Protein AF-A0A7C0XVE3-F1 (afdb_monomer_lite)

Radius of gyration: 19.45 Å; chains: 1; bounding box: 42×22×54 Å

Structure (mmCIF, N/CA/C/O backbone):
data_AF-A0A7C0XVE3-F1
#
_entry.id   AF-A0A7C0XVE3-F1
#
loop_
_atom_site.group_PDB
_atom_site.id
_atom_site.type_symbol
_atom_site.label_atom_id
_atom_site.label_alt_id
_atom_site.label_comp_id
_atom_site.label_asym_id
_atom_site.label_entity_id
_atom_site.label_seq_id
_atom_site.pdbx_PDB_ins_code
_atom_site.Cartn_x
_atom_site.Cartn_y
_atom_site.Cartn_z
_atom_site.occupancy
_atom_site.B_iso_or_equiv
_atom_site.auth_seq_id
_atom_site.auth_comp_id
_atom_site.auth_asym_id
_atom_site.auth_atom_id
_atom_site.pdbx_PDB_model_num
ATOM 1 N N . MET A 1 1 ? 28.578 0.995 -31.030 1.00 49.91 1 MET A N 1
ATOM 2 C CA . MET A 1 1 ? 27.440 1.601 -31.752 1.00 49.91 1 MET A CA 1
ATOM 3 C C . MET A 1 1 ? 26.382 1.880 -30.699 1.00 49.91 1 MET A C 1
ATOM 5 O O . MET A 1 1 ? 26.044 0.946 -29.987 1.00 49.91 1 MET A O 1
ATOM 9 N N . LEU A 1 2 ? 26.004 3.143 -30.482 1.00 57.59 2 LEU A N 1
ATOM 10 C CA . LEU A 1 2 ? 24.990 3.504 -29.481 1.00 57.59 2 LEU A CA 1
ATOM 11 C C . LEU A 1 2 ? 23.603 3.202 -30.052 1.00 57.59 2 LEU A C 1
ATOM 13 O O . LEU A 1 2 ? 23.364 3.482 -31.227 1.00 57.59 2 LEU A O 1
ATOM 17 N N . ASP A 1 3 ? 22.729 2.618 -29.235 1.00 69.38 3 ASP A N 1
ATOM 18 C CA . ASP A 1 3 ? 21.345 2.351 -29.614 1.00 69.38 3 ASP A CA 1
ATOM 19 C C . ASP A 1 3 ? 20.624 3.694 -29.863 1.00 69.38 3 ASP A C 1
ATOM 21 O O . ASP A 1 3 ? 20.624 4.551 -28.969 1.00 69.38 3 ASP A O 1
ATOM 25 N N . PRO A 1 4 ? 20.053 3.930 -31.061 1.00 59.62 4 PRO A N 1
ATOM 26 C CA . PRO A 1 4 ? 19.440 5.209 -31.423 1.00 59.62 4 PRO A CA 1
ATOM 27 C C . PRO A 1 4 ? 18.256 5.609 -30.528 1.00 59.62 4 PRO A C 1
ATOM 29 O O . PRO A 1 4 ? 17.848 6.770 -30.552 1.00 59.62 4 PRO A O 1
ATOM 32 N N . PHE A 1 5 ? 17.733 4.694 -29.708 1.00 61.09 5 PHE A N 1
ATOM 33 C CA . PHE A 1 5 ? 16.606 4.952 -28.812 1.00 61.09 5 PHE A CA 1
ATOM 34 C C . PHE A 1 5 ? 17.006 5.256 -27.363 1.00 61.09 5 PHE A C 1
ATOM 36 O O . PHE A 1 5 ? 16.149 5.624 -26.566 1.00 61.09 5 PHE A O 1
ATOM 43 N N . SER A 1 6 ? 18.301 5.220 -27.028 1.00 59.50 6 SER A N 1
ATOM 44 C CA . SER A 1 6 ? 18.812 5.488 -25.670 1.00 59.50 6 SER A CA 1
ATOM 45 C C . SER A 1 6 ? 18.504 6.899 -25.132 1.00 59.50 6 SER A C 1
ATOM 47 O O . SER A 1 6 ? 18.659 7.131 -23.934 1.00 59.50 6 SER A O 1
ATOM 49 N N . LEU A 1 7 ? 18.114 7.848 -25.992 1.00 60.53 7 LEU A N 1
ATOM 50 C CA . LEU A 1 7 ? 17.753 9.225 -25.620 1.00 60.53 7 LEU A CA 1
ATOM 51 C C . LEU A 1 7 ? 16.237 9.438 -25.477 1.00 60.53 7 LEU A C 1
ATOM 53 O O . LEU A 1 7 ? 15.810 10.490 -24.998 1.00 60.53 7 LEU A O 1
ATOM 57 N N . ILE A 1 8 ? 15.416 8.478 -25.912 1.00 66.12 8 ILE A N 1
ATOM 58 C CA . ILE A 1 8 ? 13.962 8.576 -25.791 1.00 66.12 8 ILE A CA 1
ATOM 59 C C . ILE A 1 8 ? 13.580 8.143 -24.379 1.00 66.12 8 ILE A C 1
ATOM 61 O O . ILE A 1 8 ? 13.933 7.058 -23.929 1.00 66.12 8 ILE A O 1
ATOM 65 N N . SER A 1 9 ? 12.857 9.009 -23.664 1.00 71.00 9 SER A N 1
ATOM 66 C CA . SER A 1 9 ? 12.318 8.652 -22.353 1.00 71.00 9 SER A CA 1
ATOM 67 C C . SER A 1 9 ? 11.376 7.457 -22.499 1.00 71.00 9 SER A C 1
ATOM 69 O O . SER A 1 9 ? 10.487 7.488 -23.343 1.00 71.00 9 SER A O 1
ATOM 71 N N . GLU A 1 10 ? 11.527 6.445 -21.647 1.00 71.38 10 GLU A N 1
ATOM 72 C CA . GLU A 1 10 ? 10.754 5.192 -21.687 1.00 71.38 10 GLU A CA 1
ATOM 73 C C . GLU A 1 10 ? 9.226 5.402 -21.650 1.00 71.38 10 GLU A C 1
ATOM 75 O O . GLU A 1 10 ? 8.453 4.583 -22.133 1.00 71.38 10 GLU A O 1
ATOM 80 N N . LYS A 1 11 ? 8.777 6.549 -21.129 1.00 77.94 11 LYS A N 1
ATOM 81 C CA . LYS A 1 11 ? 7.363 6.946 -21.069 1.00 77.94 11 LYS A CA 1
ATOM 82 C C . LYS A 1 11 ? 6.847 7.719 -22.294 1.00 77.94 11 LYS A C 1
ATOM 84 O O . LYS A 1 11 ? 5.693 8.150 -22.299 1.00 77.94 11 LYS A O 1
ATOM 89 N N . ALA A 1 12 ? 7.690 7.998 -23.288 1.00 81.94 12 ALA A N 1
ATOM 90 C CA . ALA A 1 12 ? 7.316 8.814 -24.440 1.00 81.94 12 ALA A CA 1
ATOM 91 C C . ALA A 1 12 ? 6.281 8.094 -25.319 1.00 81.94 12 ALA A C 1
ATOM 93 O O . ALA A 1 12 ? 6.434 6.925 -25.651 1.00 81.94 12 ALA A O 1
ATOM 94 N N . GLY A 1 13 ? 5.229 8.812 -25.719 1.00 85.12 13 GLY A N 1
ATOM 95 C CA . GLY A 1 13 ? 4.168 8.272 -26.576 1.00 85.12 13 GLY A CA 1
ATOM 96 C C . GLY A 1 13 ? 3.036 7.554 -25.834 1.00 85.12 13 GLY A C 1
ATOM 97 O O . GLY A 1 13 ? 2.055 7.180 -26.475 1.00 85.12 13 GLY A O 1
ATOM 98 N N . PHE A 1 14 ? 3.109 7.408 -24.506 1.00 89.06 14 PHE A N 1
ATOM 99 C CA . PHE A 1 14 ? 1.978 6.892 -23.740 1.00 89.06 14 PHE A CA 1
ATOM 100 C C . PHE A 1 14 ? 0.830 7.904 -23.637 1.00 89.06 14 PHE A C 1
ATOM 102 O O . PHE A 1 14 ? 1.072 9.110 -23.510 1.00 89.06 14 PHE A O 1
ATOM 109 N N . PRO A 1 15 ? -0.431 7.431 -23.653 1.00 91.38 15 PRO A N 1
ATOM 110 C CA . PRO A 1 15 ? -1.577 8.295 -23.440 1.00 91.38 15 PRO A CA 1
ATOM 111 C C . PRO A 1 15 ? -1.589 8.854 -22.006 1.00 91.38 15 PRO A C 1
ATOM 113 O O . PRO A 1 15 ? -1.040 8.232 -21.084 1.00 91.38 15 PRO A O 1
ATOM 116 N N . PRO A 1 16 ? -2.253 10.003 -21.787 1.00 90.31 16 PRO A N 1
ATOM 117 C CA . PRO A 1 16 ? -2.494 10.529 -20.448 1.00 90.31 16 PRO A CA 1
ATOM 118 C C . PRO A 1 16 ? -3.129 9.476 -19.530 1.00 90.31 16 PRO A C 1
ATOM 120 O O . PRO A 1 16 ? -4.008 8.729 -19.951 1.00 90.31 16 PRO A O 1
ATOM 123 N N . GLY A 1 17 ? -2.685 9.424 -18.272 1.00 88.88 17 GLY A N 1
ATOM 124 C CA . GLY A 1 17 ? -3.174 8.461 -17.276 1.00 88.88 17 GLY A CA 1
ATOM 125 C C . GLY A 1 17 ? -2.434 7.119 -17.246 1.00 88.88 17 GLY A C 1
ATOM 126 O O . GLY A 1 17 ? -2.705 6.310 -16.364 1.00 88.88 17 GLY A O 1
ATOM 127 N N . THR A 1 18 ? -1.475 6.880 -18.147 1.00 90.75 18 THR A N 1
ATOM 128 C CA . THR A 1 18 ? -0.642 5.667 -18.098 1.00 90.75 18 THR A CA 1
ATOM 129 C C . THR A 1 18 ? 0.272 5.689 -16.873 1.00 90.75 18 THR A C 1
ATOM 131 O O . THR A 1 18 ? 1.081 6.605 -16.710 1.00 90.75 18 THR A O 1
ATOM 134 N N . ALA A 1 19 ? 0.171 4.668 -16.022 1.00 87.75 19 ALA A N 1
ATOM 135 C CA . ALA A 1 19 ? 1.090 4.469 -14.909 1.00 87.75 19 ALA A CA 1
ATOM 136 C C . ALA A 1 19 ? 2.413 3.887 -15.428 1.00 87.75 19 ALA A C 1
ATOM 138 O O . ALA A 1 19 ? 2.440 2.779 -15.957 1.00 87.75 19 ALA A O 1
ATOM 139 N N . VAL A 1 20 ? 3.508 4.634 -15.273 1.00 85.44 20 VAL A N 1
ATOM 140 C CA . VAL A 1 20 ? 4.857 4.203 -15.667 1.00 85.44 20 VAL A CA 1
ATOM 141 C C . VAL A 1 20 ? 5.792 4.376 -14.478 1.00 85.44 20 VAL A C 1
ATOM 143 O O . VAL A 1 20 ? 5.937 5.483 -13.956 1.00 85.44 20 VAL A O 1
ATOM 146 N N . HIS A 1 21 ? 6.436 3.290 -14.054 1.00 82.25 21 HIS A N 1
ATOM 147 C CA . HIS A 1 21 ? 7.504 3.348 -13.058 1.00 82.25 21 HIS A CA 1
ATOM 148 C C . HIS A 1 21 ? 8.792 3.827 -13.731 1.00 82.25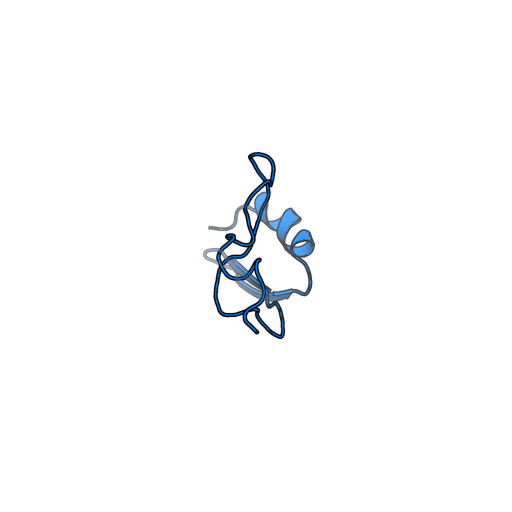 21 HIS A C 1
ATOM 150 O O . HIS A 1 21 ? 9.309 3.144 -14.603 1.00 82.25 21 HIS A O 1
ATOM 156 N N . VAL A 1 22 ? 9.301 4.998 -13.341 1.00 80.62 22 VAL A N 1
ATOM 157 C CA . VAL A 1 22 ? 10.526 5.608 -13.910 1.00 80.62 22 VAL A CA 1
ATOM 158 C C . VAL A 1 22 ? 11.698 5.637 -12.920 1.00 80.62 22 VAL A C 1
ATOM 160 O O . VAL A 1 22 ? 12.658 6.381 -13.107 1.00 80.62 22 VAL A O 1
ATOM 163 N N . GLY A 1 23 ? 11.589 4.895 -11.814 1.00 76.56 23 GLY A N 1
ATOM 164 C CA . GLY A 1 23 ? 12.626 4.819 -10.786 1.00 76.56 23 GLY A CA 1
ATOM 165 C C . GLY A 1 23 ? 13.690 3.772 -11.112 1.00 76.56 23 GLY A C 1
ATOM 166 O O . GLY A 1 23 ? 13.387 2.730 -11.681 1.00 76.56 23 GLY A O 1
ATOM 167 N N . GLU A 1 24 ? 14.929 4.011 -10.677 1.00 71.44 24 GLU A N 1
ATOM 168 C CA . GLU A 1 24 ? 16.082 3.128 -10.941 1.00 71.44 24 GLU A CA 1
ATOM 169 C C . GLU A 1 24 ? 15.959 1.734 -10.307 1.00 71.44 24 GLU A C 1
ATOM 171 O O . GLU A 1 24 ? 16.597 0.781 -10.749 1.00 71.44 24 GLU A O 1
ATOM 176 N N . LYS A 1 25 ? 15.158 1.608 -9.243 1.00 66.06 25 LYS A N 1
ATOM 177 C CA . LYS A 1 25 ? 14.976 0.356 -8.508 1.00 66.06 25 LYS A CA 1
ATOM 178 C C . LYS A 1 25 ? 13.632 -0.262 -8.848 1.00 66.06 25 LYS A C 1
ATOM 180 O O . LYS A 1 25 ? 12.584 0.311 -8.548 1.00 66.06 25 LYS A O 1
ATOM 185 N N . ILE A 1 26 ? 13.684 -1.457 -9.416 1.00 67.25 26 ILE A N 1
ATOM 186 C CA . ILE A 1 26 ? 12.560 -2.385 -9.459 1.00 67.25 26 ILE A CA 1
ATOM 187 C C . ILE A 1 26 ? 12.715 -3.276 -8.226 1.00 67.25 26 ILE A C 1
ATOM 189 O O . ILE A 1 26 ? 13.783 -3.845 -8.005 1.00 67.25 26 ILE A O 1
ATOM 193 N N . ALA A 1 27 ? 11.694 -3.348 -7.373 1.00 69.81 27 ALA A N 1
ATOM 194 C CA . ALA A 1 27 ? 11.741 -4.241 -6.222 1.00 69.81 27 ALA A CA 1
ATOM 195 C C . ALA A 1 27 ? 11.745 -5.697 -6.714 1.00 69.81 27 ALA A C 1
ATOM 197 O O . ALA A 1 27 ? 10.836 -6.094 -7.437 1.00 69.81 27 ALA A O 1
ATOM 198 N N . GLU A 1 28 ? 12.736 -6.496 -6.304 1.00 76.50 28 GLU A N 1
ATOM 199 C CA . GLU A 1 28 ? 12.790 -7.933 -6.633 1.00 76.50 28 GLU A CA 1
ATOM 200 C C . GLU A 1 28 ? 11.561 -8.685 -6.096 1.00 76.50 28 GLU A C 1
ATOM 202 O O . GLU A 1 28 ? 11.088 -9.643 -6.703 1.00 76.50 28 GLU A O 1
ATOM 207 N N . ARG A 1 29 ? 11.011 -8.211 -4.970 1.00 83.94 29 ARG A N 1
ATOM 208 C CA . ARG A 1 29 ? 9.753 -8.673 -4.382 1.00 83.94 29 ARG A CA 1
ATOM 209 C C . ARG A 1 29 ? 8.919 -7.478 -3.927 1.00 83.94 29 ARG A C 1
ATOM 211 O O . ARG A 1 29 ? 9.391 -6.647 -3.152 1.00 83.94 29 ARG A O 1
ATOM 218 N N . VAL A 1 30 ? 7.660 -7.432 -4.354 1.00 88.06 30 VAL A N 1
ATOM 219 C CA . VAL A 1 30 ? 6.658 -6.500 -3.818 1.00 88.06 30 VAL A CA 1
ATOM 220 C C . VAL A 1 30 ? 6.213 -7.000 -2.441 1.00 88.06 30 VAL A C 1
ATOM 222 O O . VAL A 1 30 ? 5.898 -8.178 -2.285 1.00 88.06 30 VAL A O 1
ATOM 225 N N . ARG A 1 31 ? 6.211 -6.123 -1.431 1.00 92.25 31 ARG A N 1
ATOM 226 C CA . ARG A 1 31 ? 5.696 -6.416 -0.085 1.00 92.25 31 ARG A CA 1
ATOM 227 C C . ARG A 1 31 ? 4.645 -5.389 0.298 1.00 92.25 31 ARG A C 1
ATOM 229 O O . ARG A 1 31 ? 4.882 -4.191 0.152 1.00 92.25 31 ARG A O 1
ATOM 236 N N . ILE A 1 32 ? 3.522 -5.872 0.815 1.00 95.19 32 ILE A N 1
ATOM 237 C CA . ILE A 1 32 ? 2.441 -5.055 1.357 1.00 95.19 32 ILE A CA 1
ATOM 238 C C . ILE A 1 32 ? 2.294 -5.451 2.825 1.00 95.19 32 ILE A C 1
ATOM 240 O O . ILE A 1 32 ? 2.160 -6.631 3.142 1.00 95.19 32 ILE A O 1
ATOM 244 N N . THR A 1 33 ? 2.358 -4.472 3.723 1.00 96.69 33 THR A N 1
ATOM 245 C CA . THR A 1 33 ? 2.145 -4.679 5.159 1.00 96.69 33 THR A CA 1
ATOM 246 C C . THR A 1 33 ? 0.862 -3.964 5.553 1.00 96.69 33 THR A C 1
ATOM 248 O O . THR A 1 33 ? 0.746 -2.758 5.339 1.00 96.69 33 THR A O 1
ATOM 251 N N . LEU A 1 34 ? -0.093 -4.717 6.091 1.00 96.44 34 LEU A N 1
ATOM 252 C CA . LEU A 1 34 ? -1.367 -4.220 6.585 1.00 96.44 34 LEU A CA 1
ATOM 253 C C . LEU A 1 34 ? -1.281 -4.039 8.100 1.00 96.44 34 LEU A C 1
ATOM 255 O O . LEU A 1 34 ? -0.894 -4.963 8.815 1.00 96.44 34 LEU A O 1
ATOM 259 N N . LEU A 1 35 ? -1.637 -2.845 8.563 1.00 96.31 35 LEU A N 1
ATOM 260 C CA . LEU A 1 35 ? -1.802 -2.516 9.972 1.0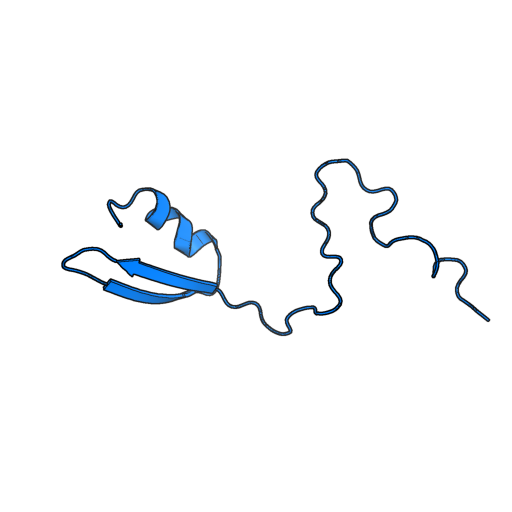0 96.31 35 LEU A CA 1
ATOM 261 C C . LEU A 1 35 ? -3.215 -1.960 10.160 1.00 96.31 35 LEU A C 1
ATOM 263 O O . LEU A 1 35 ? -3.523 -0.893 9.635 1.00 96.31 35 LEU A O 1
ATOM 267 N N . ASP A 1 36 ? -4.048 -2.692 10.889 1.00 96.44 36 ASP A N 1
ATOM 268 C CA . ASP A 1 36 ? -5.408 -2.304 11.273 1.00 96.44 36 ASP A CA 1
ATOM 269 C C . ASP A 1 36 ? -5.422 -2.088 12.783 1.00 96.44 36 ASP A C 1
ATOM 271 O O . ASP A 1 36 ? -4.960 -2.964 13.510 1.00 96.44 36 ASP A O 1
ATOM 275 N N . TYR A 1 37 ? -5.866 -0.933 13.275 1.00 96.88 37 TYR A N 1
ATOM 276 C CA . TYR A 1 37 ? -5.836 -0.662 14.713 1.00 96.88 37 TYR A CA 1
ATOM 277 C C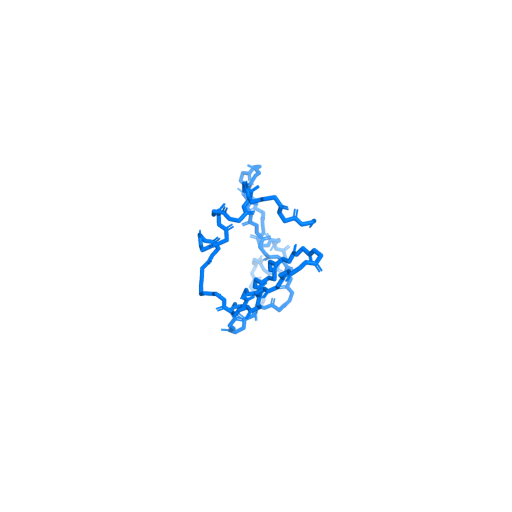 . TYR A 1 37 ? -6.890 0.349 15.166 1.00 96.88 37 TYR A C 1
ATOM 279 O O . TYR A 1 37 ? -7.340 1.208 14.403 1.00 96.88 37 TYR A O 1
ATOM 287 N N . ASP A 1 38 ? -7.228 0.258 16.449 1.00 95.12 38 ASP A N 1
ATOM 288 C CA . ASP A 1 38 ? -7.976 1.252 17.208 1.00 95.12 38 ASP A CA 1
ATOM 289 C C . ASP A 1 38 ? -7.425 1.359 18.649 1.00 95.12 38 ASP A C 1
ATOM 291 O O . ASP A 1 38 ? -6.277 0.995 18.916 1.00 95.12 38 ASP A O 1
ATOM 295 N N . ALA A 1 39 ? -8.194 1.936 19.575 1.00 96.12 39 ALA A N 1
ATOM 296 C CA . ALA A 1 39 ? -7.775 2.088 20.969 1.00 96.12 39 ALA A CA 1
ATOM 297 C C . ALA A 1 39 ? -7.638 0.749 21.723 1.00 96.12 39 ALA A C 1
ATOM 299 O O . ALA A 1 39 ? -6.865 0.664 22.679 1.00 96.12 39 ALA A O 1
ATOM 300 N N . ASP A 1 40 ? -8.371 -0.277 21.294 1.00 95.75 40 ASP A N 1
ATOM 301 C CA . ASP A 1 40 ? -8.560 -1.550 21.989 1.00 95.75 40 ASP A CA 1
ATOM 302 C C . ASP A 1 40 ? -8.030 -2.757 21.182 1.00 95.75 40 ASP A C 1
ATOM 304 O O . ASP A 1 40 ? -7.843 -3.844 21.738 1.00 95.75 40 ASP A O 1
ATOM 308 N N . HIS A 1 41 ? -7.758 -2.586 19.884 1.00 94.06 41 HIS A N 1
ATOM 309 C CA . HIS A 1 41 ? -7.364 -3.644 18.954 1.00 94.06 41 HIS A CA 1
ATOM 310 C C . HIS A 1 41 ? -6.201 -3.240 18.035 1.00 94.06 41 HIS A C 1
ATOM 312 O O . HIS A 1 41 ? -6.070 -2.088 17.627 1.00 94.06 41 HIS A O 1
ATOM 318 N N . TYR A 1 42 ? -5.378 -4.227 17.658 1.00 95.75 42 TYR A N 1
ATOM 319 C CA . TYR A 1 42 ? -4.485 -4.128 16.506 1.00 95.75 42 TYR A CA 1
ATOM 320 C C . TYR A 1 42 ? -4.306 -5.479 15.789 1.00 95.75 42 TYR A C 1
ATOM 322 O O . TYR A 1 42 ? -4.271 -6.538 16.423 1.00 95.75 42 TYR A O 1
ATOM 330 N N . GLU A 1 43 ? -4.121 -5.421 14.472 1.00 95.06 43 GLU A N 1
ATOM 331 C CA . GLU A 1 43 ? -3.729 -6.514 13.582 1.00 95.06 43 GLU A CA 1
ATOM 332 C C . GLU A 1 43 ? -2.556 -6.047 12.706 1.00 95.06 43 GLU A C 1
ATOM 334 O O . GLU A 1 43 ? -2.620 -4.989 12.082 1.00 95.06 43 GLU A O 1
ATOM 339 N N . LEU A 1 44 ? -1.484 -6.844 12.639 1.00 97.25 44 LEU A N 1
ATOM 340 C CA . LEU A 1 44 ? -0.338 -6.604 11.761 1.00 97.25 44 LEU A CA 1
ATOM 341 C C . LEU A 1 44 ? -0.064 -7.851 10.922 1.00 97.25 44 LEU A C 1
ATOM 343 O O . LEU A 1 44 ? 0.199 -8.923 11.472 1.00 97.25 44 LEU A O 1
ATOM 347 N N . SER A 1 45 ? -0.069 -7.705 9.601 1.00 96.50 45 SER A N 1
ATOM 348 C CA . SER A 1 45 ? 0.178 -8.816 8.682 1.00 96.50 45 SER A CA 1
ATOM 349 C C . SER A 1 45 ? 0.897 -8.375 7.406 1.00 96.50 45 SER A C 1
ATOM 351 O O . SER A 1 45 ? 0.826 -7.224 6.976 1.00 96.50 45 SER A O 1
ATOM 353 N N . GLU A 1 46 ? 1.636 -9.300 6.792 1.00 97.19 46 GLU A N 1
ATOM 354 C CA . GLU A 1 46 ? 2.048 -9.167 5.393 1.00 97.19 46 GLU A CA 1
ATOM 355 C C . GLU A 1 46 ? 0.977 -9.797 4.507 1.00 97.19 46 GLU A C 1
ATOM 357 O O . GLU A 1 46 ? 0.524 -10.907 4.786 1.00 97.19 46 GLU A O 1
ATOM 362 N N . VAL A 1 47 ? 0.591 -9.097 3.442 1.00 96.38 47 VAL A N 1
ATOM 363 C CA . VAL A 1 47 ? -0.423 -9.562 2.491 1.00 96.38 47 VAL A CA 1
ATOM 364 C C . VAL A 1 47 ? 0.168 -9.657 1.089 1.00 96.38 47 VAL A C 1
ATOM 366 O O . VAL A 1 47 ? 1.015 -8.854 0.690 1.00 96.38 47 VAL A O 1
ATOM 369 N N . ASP A 1 48 ? -0.286 -10.653 0.333 1.00 92.81 48 ASP A N 1
ATOM 370 C CA . ASP A 1 48 ? 0.264 -10.960 -0.990 1.00 92.81 48 ASP A CA 1
ATOM 371 C C . ASP A 1 48 ? -0.377 -10.141 -2.122 1.00 92.81 48 ASP A C 1
ATOM 373 O O . ASP A 1 48 ? 0.195 -10.040 -3.208 1.00 92.81 48 ASP A O 1
ATOM 377 N N . SER A 1 49 ? -1.550 -9.536 -1.892 1.00 94.56 49 SER A N 1
ATOM 378 C CA . SER A 1 49 ? -2.243 -8.711 -2.887 1.00 94.56 49 SER A CA 1
ATOM 379 C C . SER A 1 49 ? -2.948 -7.499 -2.263 1.00 94.56 49 SER A C 1
ATOM 381 O O . SER A 1 49 ? -3.349 -7.542 -1.096 1.00 94.56 49 SER A O 1
ATOM 383 N N . PRO A 1 50 ? -3.127 -6.405 -3.028 1.00 94.19 50 PRO A N 1
ATOM 384 C CA . PRO A 1 50 ? -3.825 -5.213 -2.546 1.00 94.19 50 PRO A CA 1
ATOM 385 C C . PRO A 1 50 ? -5.319 -5.450 -2.282 1.00 94.19 50 PRO A C 1
ATOM 387 O O . PRO A 1 50 ? -5.911 -4.731 -1.480 1.00 94.19 50 PRO A O 1
ATOM 390 N N . ASP A 1 51 ? -5.931 -6.447 -2.923 1.00 96.00 51 ASP A N 1
ATOM 391 C CA . ASP A 1 51 ? -7.353 -6.776 -2.777 1.00 96.00 51 ASP A CA 1
ATOM 392 C C . ASP A 1 51 ? -7.715 -7.174 -1.341 1.00 96.00 51 ASP A C 1
ATOM 394 O O . ASP A 1 51 ? -8.810 -6.868 -0.869 1.00 96.00 51 ASP A O 1
ATOM 398 N N . VAL A 1 52 ? -6.767 -7.784 -0.616 1.00 94.88 52 VAL A N 1
ATOM 399 C CA . VAL A 1 52 ? -6.916 -8.137 0.806 1.00 94.88 52 VAL A CA 1
ATOM 400 C C . VAL A 1 52 ? -7.180 -6.895 1.663 1.00 94.88 52 VAL A C 1
ATOM 402 O O . VAL A 1 52 ? -7.906 -6.970 2.651 1.00 94.88 52 VAL A O 1
ATOM 405 N N . CYS A 1 53 ? -6.657 -5.734 1.262 1.00 95.00 53 CYS A N 1
ATOM 406 C CA . CYS A 1 53 ? -6.845 -4.480 1.984 1.00 95.00 53 CYS A CA 1
ATOM 407 C C . CYS A 1 53 ? -8.205 -3.820 1.702 1.00 95.00 53 CYS A C 1
ATOM 409 O O . CYS A 1 53 ? -8.586 -2.897 2.417 1.00 95.00 53 CYS A O 1
ATOM 411 N N . PHE A 1 54 ? -8.948 -4.226 0.663 1.00 95.88 54 PHE A N 1
ATOM 412 C CA . PHE A 1 54 ? -10.170 -3.514 0.262 1.00 95.88 54 PHE A CA 1
ATOM 413 C C . PHE A 1 54 ? -11.265 -3.490 1.338 1.00 95.88 54 PHE A C 1
ATOM 415 O O . PHE A 1 54 ? -11.807 -2.405 1.551 1.00 95.88 54 PHE A O 1
ATOM 422 N N . PRO A 1 55 ? -11.556 -4.588 2.067 1.00 94.56 55 PRO A N 1
ATOM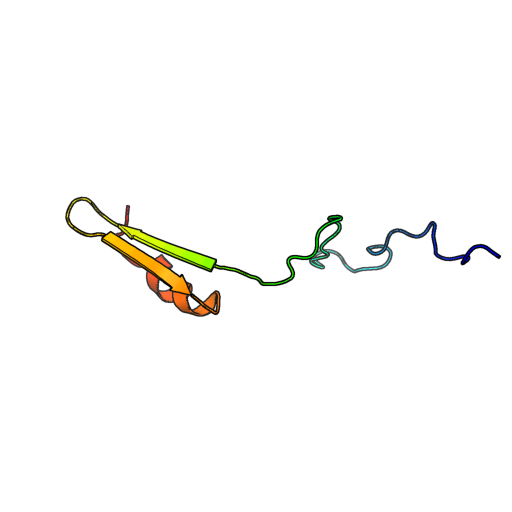 423 C CA . PRO A 1 55 ? -12.549 -4.572 3.145 1.00 94.56 55 PRO A CA 1
ATOM 424 C C . PRO A 1 55 ? -12.194 -3.635 4.307 1.00 94.56 55 PRO A C 1
ATOM 426 O O . PRO A 1 55 ? -13.078 -3.208 5.042 1.00 94.56 55 PRO A O 1
ATOM 429 N N . TYR A 1 56 ? -10.910 -3.306 4.485 1.00 94.25 56 TYR A N 1
ATOM 430 C CA . TYR A 1 56 ? -10.440 -2.446 5.573 1.00 94.25 56 TYR A CA 1
ATOM 431 C C . TYR A 1 56 ? -10.747 -0.960 5.323 1.00 94.25 56 TYR A C 1
ATOM 433 O O . TYR A 1 56 ? -10.646 -0.161 6.244 1.00 94.25 56 TYR A O 1
ATOM 441 N N . LYS A 1 57 ? -11.175 -0.576 4.108 1.00 92.75 57 LYS A N 1
ATOM 442 C CA . LYS A 1 57 ? -11.572 0.808 3.785 1.00 92.75 57 LYS A CA 1
ATOM 443 C C . LYS A 1 57 ? -12.840 1.269 4.504 1.00 92.75 57 LYS A C 1
ATOM 445 O O . LYS A 1 57 ? -13.008 2.467 4.701 1.00 92.75 57 LYS A O 1
ATOM 450 N N . ASP A 1 58 ? -13.713 0.328 4.854 1.00 94.06 58 ASP A N 1
ATOM 451 C CA . ASP A 1 58 ? -15.015 0.606 5.467 1.00 94.06 58 ASP A CA 1
ATOM 452 C C . ASP A 1 58 ? -15.029 0.311 6.978 1.00 94.06 58 ASP A C 1
ATOM 454 O O . ASP A 1 58 ? -16.059 0.470 7.637 1.00 94.06 58 ASP A O 1
ATOM 458 N N . LYS A 1 59 ? -13.903 -0.148 7.544 1.00 93.75 59 LYS A N 1
ATOM 459 C CA . LYS A 1 59 ? -13.784 -0.422 8.979 1.00 93.75 59 LYS A CA 1
ATOM 460 C C . LYS A 1 59 ? -13.700 0.887 9.777 1.00 93.75 59 LYS A C 1
ATOM 462 O O . LYS A 1 59 ? -13.118 1.855 9.293 1.00 93.75 59 LYS A O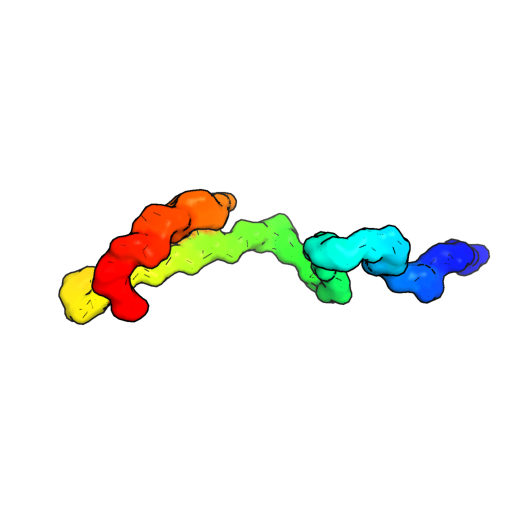 1
ATOM 467 N N . PRO A 1 60 ? -14.215 0.924 11.021 1.00 90.81 60 PRO A N 1
ATOM 468 C CA . PRO A 1 60 ? -14.099 2.078 11.915 1.00 90.81 60 PRO A CA 1
ATOM 469 C C . PRO 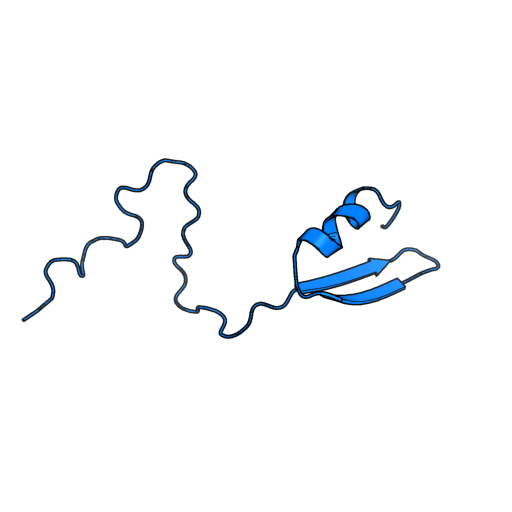A 1 60 ? -12.705 2.182 12.566 1.00 90.81 60 PRO A C 1
ATOM 471 O O . PRO A 1 60 ? -12.589 2.595 13.719 1.00 90.81 60 PRO A O 1
ATOM 474 N N . SER A 1 61 ? -11.667 1.762 11.847 1.00 90.38 61 SER A N 1
ATOM 475 C CA . SER A 1 61 ? -10.266 1.866 12.249 1.00 90.38 61 SER A CA 1
ATOM 476 C C . SER A 1 61 ? -9.841 3.339 12.280 1.00 90.38 61 SER A C 1
ATOM 478 O O . SER A 1 61 ? -10.457 4.180 11.618 1.00 90.38 61 SER A O 1
ATOM 480 N N . VAL A 1 62 ? -8.822 3.659 13.079 1.00 82.44 62 VAL A N 1
ATOM 481 C CA . VAL A 1 62 ? -8.384 5.042 13.367 1.00 82.44 62 VAL A CA 1
ATOM 482 C C . VAL A 1 62 ? -7.720 5.731 12.176 1.00 82.44 62 VAL A C 1
ATOM 484 O O . VAL A 1 62 ? -6.868 5.098 11.516 1.00 82.44 62 VAL A O 1
#

Secondary structure (DSSP, 8-state):
---TTTTS-TTTTPPTT-----SS---SS--EEEEEE-SS-EEEEEESSGGGGGGGGGS---

pLDDT: mean 85.21, std 12.74, range [49.91, 97.25]

Sequence (62 aa):
MLDPFSLISEKAGFPPGTAVHVGEKIAERVRITLLDYDADHYELSEVDSPDVCFPYKDKPSV

Foldseek 3Di:
DDDPCPPPQPCPPDDPPDDDDPDPDDPPDDWDWDWFDDPVDIDIDIDRDCVVCVVVVPDPTD